Protein AF-A0A5M9TMY8-F1 (afdb_monomer_lite)

pLDDT: mean 72.36, std 12.58, range [33.25, 89.75]

Sequence (86 aa):
MAREMTASEQKAWMHFLEGDPMFRNFVASQTRAGDEAHQRIASQPMCPKCERPGFHDVHGMACNNCGYRGVPAMTTRQYLKEGWWK

Secondary structure (DSSP, 8-state):
-PPPPPHHHHHHHHHHHSS-HHHHHHHHHHHHT-TTHHHHHHTSEEPTTT--B-EEETTEEE-TTT--EE--SEEHHHHHHHT---

Structure (mmCIF, N/CA/C/O backbone):
data_AF-A0A5M9TMY8-F1
#
_entry.id   AF-A0A5M9TMY8-F1
#
loop_
_atom_site.group_PDB
_atom_site.id
_atom_site.type_symbol
_atom_site.label_atom_id
_atom_site.label_alt_id
_atom_site.label_comp_id
_atom_site.label_asym_id
_atom_site.label_entity_id
_atom_site.label_seq_id
_atom_site.pdbx_PDB_ins_code
_atom_site.Cartn_x
_atom_site.Cartn_y
_atom_site.Cartn_z
_atom_site.occupancy
_atom_site.B_iso_or_equiv
_atom_site.auth_seq_id
_atom_site.auth_comp_id
_atom_site.auth_asym_id
_atom_site.auth_atom_id
_atom_site.pdbx_PDB_model_num
ATOM 1 N N . MET A 1 1 ? 15.476 15.026 -12.342 1.00 33.25 1 MET A N 1
ATOM 2 C CA . MET A 1 1 ? 15.512 15.540 -10.957 1.00 33.25 1 MET A CA 1
ATOM 3 C C . MET A 1 1 ? 14.642 14.628 -10.111 1.00 33.25 1 MET A C 1
ATOM 5 O O . MET A 1 1 ? 13.509 14.386 -10.512 1.00 33.25 1 MET A O 1
ATOM 9 N N . ALA A 1 2 ? 15.171 14.046 -9.035 1.00 41.62 2 ALA A N 1
ATOM 10 C CA . ALA A 1 2 ? 14.364 13.223 -8.136 1.00 41.62 2 ALA A CA 1
ATOM 11 C C . ALA A 1 2 ? 13.455 14.154 -7.321 1.00 41.62 2 ALA A C 1
ATOM 13 O O . ALA A 1 2 ? 13.942 15.096 -6.704 1.00 41.62 2 ALA A O 1
ATOM 14 N N . ARG A 1 3 ? 12.138 13.945 -7.382 1.00 53.28 3 ARG A N 1
ATOM 15 C CA . ARG A 1 3 ? 11.173 14.684 -6.561 1.00 53.28 3 ARG A CA 1
ATOM 16 C C . ARG A 1 3 ? 11.384 14.285 -5.099 1.00 53.28 3 ARG A C 1
ATOM 18 O O . ARG A 1 3 ? 11.338 13.097 -4.789 1.00 53.28 3 ARG A O 1
ATOM 25 N N . GLU A 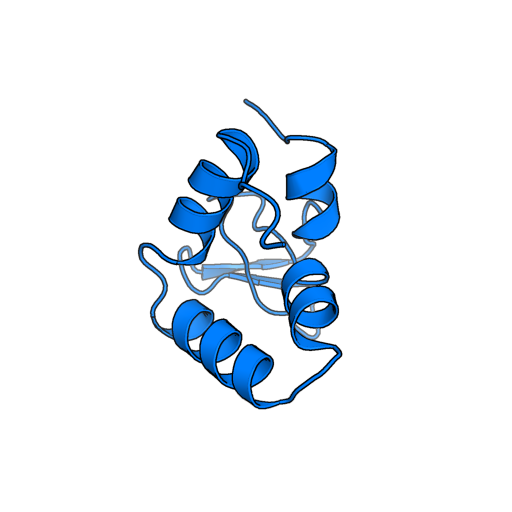1 4 ? 11.618 15.261 -4.227 1.00 50.97 4 GLU A N 1
ATOM 26 C CA . GLU A 1 4 ? 11.729 15.025 -2.786 1.00 50.97 4 GLU A CA 1
ATOM 27 C C . GLU A 1 4 ? 10.378 14.547 -2.232 1.00 50.97 4 GLU A C 1
ATOM 29 O O . GLU A 1 4 ? 9.323 15.087 -2.573 1.00 50.97 4 GLU A O 1
ATOM 34 N N . MET A 1 5 ? 10.406 13.486 -1.420 1.00 54.12 5 MET A N 1
ATOM 35 C CA . MET A 1 5 ? 9.217 12.939 -0.765 1.00 54.12 5 MET A CA 1
ATOM 36 C C . MET A 1 5 ? 8.797 13.837 0.399 1.00 54.12 5 MET A C 1
ATOM 38 O O . MET A 1 5 ? 9.610 14.184 1.253 1.00 54.12 5 MET A O 1
ATOM 42 N N . THR A 1 6 ? 7.511 14.165 0.464 1.00 66.81 6 THR A N 1
ATOM 43 C CA . THR A 1 6 ? 6.903 14.877 1.596 1.00 66.81 6 THR A CA 1
ATOM 44 C C . THR A 1 6 ? 6.910 14.016 2.864 1.00 66.81 6 THR A C 1
ATOM 46 O O . THR A 1 6 ? 6.948 12.790 2.785 1.00 66.81 6 THR A O 1
ATOM 49 N N . ALA A 1 7 ? 6.815 14.627 4.050 1.00 59.44 7 ALA A N 1
ATOM 50 C CA . ALA A 1 7 ? 6.778 13.897 5.326 1.00 59.44 7 ALA A CA 1
ATOM 51 C C . ALA A 1 7 ? 5.640 12.854 5.397 1.00 59.44 7 ALA A C 1
ATOM 53 O O . ALA A 1 7 ? 5.821 11.771 5.954 1.00 59.44 7 ALA A O 1
ATOM 54 N N . SER A 1 8 ? 4.489 13.142 4.781 1.00 58.28 8 SER A N 1
ATOM 55 C CA . SER A 1 8 ? 3.363 12.207 4.668 1.00 58.28 8 SER A CA 1
ATOM 56 C C . SER A 1 8 ? 3.677 11.033 3.743 1.00 58.28 8 SER A C 1
ATOM 58 O O . SER A 1 8 ? 3.390 9.891 4.092 1.00 58.28 8 SER A O 1
ATOM 60 N N . GLU A 1 9 ? 4.323 11.290 2.600 1.00 58.50 9 GLU A N 1
ATOM 61 C CA . GLU A 1 9 ? 4.820 10.229 1.719 1.00 58.50 9 GLU A CA 1
ATOM 62 C C . GLU A 1 9 ? 5.876 9.390 2.453 1.00 58.50 9 GLU A C 1
ATOM 64 O O . GLU A 1 9 ? 5.789 8.170 2.434 1.00 58.50 9 GLU A O 1
ATOM 69 N N . GLN A 1 10 ? 6.820 10.006 3.172 1.00 61.22 10 GLN A N 1
ATOM 70 C CA . GLN A 1 10 ? 7.848 9.315 3.962 1.00 61.22 10 GLN A CA 1
ATOM 71 C C . GLN A 1 10 ? 7.250 8.398 5.032 1.00 61.22 10 GLN A C 1
ATOM 73 O O . GLN A 1 10 ? 7.634 7.235 5.132 1.00 61.22 10 GLN A O 1
ATOM 78 N N . LYS A 1 11 ? 6.285 8.894 5.812 1.00 62.12 11 LYS A N 1
ATOM 79 C CA . LYS A 1 11 ? 5.635 8.120 6.876 1.00 62.12 11 LYS A CA 1
ATOM 80 C C . LYS A 1 11 ? 4.783 6.990 6.308 1.00 62.12 11 LYS A C 1
ATOM 82 O O . LYS A 1 11 ? 4.818 5.879 6.828 1.00 62.12 11 LYS A O 1
ATOM 87 N N . ALA A 1 12 ? 4.088 7.246 5.202 1.00 62.34 12 ALA A N 1
ATOM 88 C CA . ALA A 1 12 ? 3.402 6.202 4.467 1.00 62.34 12 ALA A CA 1
ATOM 89 C C . ALA A 1 12 ? 4.407 5.141 4.006 1.00 62.34 12 ALA A C 1
ATOM 91 O O . ALA A 1 12 ? 4.205 3.967 4.288 1.00 62.34 12 ALA A O 1
ATOM 92 N N . TRP A 1 13 ? 5.525 5.530 3.386 1.00 65.06 13 TRP A N 1
ATOM 93 C CA . TRP A 1 13 ? 6.592 4.613 2.970 1.00 65.06 13 TRP A CA 1
ATOM 94 C C . TRP A 1 13 ? 7.155 3.779 4.130 1.00 65.06 13 TRP A C 1
ATOM 96 O O . TRP A 1 13 ? 7.415 2.592 3.940 1.00 65.06 13 TRP A O 1
ATOM 106 N N . MET A 1 14 ? 7.275 4.351 5.332 1.00 62.69 14 MET A N 1
ATOM 107 C CA . MET A 1 14 ? 7.622 3.587 6.536 1.00 62.69 14 MET A CA 1
ATOM 108 C C . MET A 1 14 ? 6.531 2.565 6.887 1.00 62.69 14 MET A C 1
ATOM 110 O O . MET A 1 14 ? 6.837 1.389 7.030 1.00 62.69 14 MET A O 1
ATOM 114 N N . HIS A 1 15 ? 5.247 2.936 6.882 1.00 63.72 15 HIS A N 1
ATOM 115 C CA . HIS A 1 15 ? 4.145 1.972 7.056 1.00 63.72 15 HIS A CA 1
ATOM 116 C C . HIS A 1 15 ? 4.052 0.912 5.936 1.00 63.72 15 HIS A C 1
ATOM 118 O O . HIS A 1 15 ? 3.597 -0.205 6.189 1.00 63.72 15 HIS A O 1
ATOM 124 N N . PHE A 1 16 ? 4.480 1.245 4.712 1.00 63.25 16 PHE A N 1
ATOM 125 C CA . PHE A 1 16 ? 4.509 0.349 3.549 1.00 63.25 16 PHE A CA 1
ATOM 126 C C . PHE A 1 16 ? 5.623 -0.701 3.641 1.00 63.25 16 PHE A C 1
ATOM 128 O O . PHE A 1 16 ? 5.442 -1.823 3.171 1.00 63.25 16 PHE A O 1
ATOM 135 N N . LEU A 1 17 ? 6.787 -0.342 4.186 1.00 62.12 17 LEU A N 1
ATOM 136 C CA . LEU A 1 17 ? 7.996 -1.174 4.135 1.00 62.12 17 LEU A CA 1
ATOM 137 C C . LEU A 1 17 ? 8.360 -1.811 5.479 1.00 62.12 17 LEU A C 1
ATOM 139 O O . LEU A 1 17 ? 9.116 -2.787 5.508 1.00 62.12 17 LEU A O 1
ATOM 143 N N . GLU A 1 18 ? 7.844 -1.278 6.582 1.00 59.69 18 GLU A N 1
ATOM 144 C CA . GLU A 1 18 ? 8.227 -1.679 7.927 1.00 59.69 18 GLU A CA 1
ATOM 145 C C . GLU A 1 18 ? 7.219 -2.688 8.506 1.00 59.69 18 GLU A C 1
ATOM 147 O O . GLU A 1 18 ? 6.077 -2.375 8.844 1.00 59.69 18 GLU A O 1
ATOM 152 N N . GLY A 1 19 ? 7.653 -3.948 8.610 1.00 59.78 19 GLY A N 1
ATOM 153 C CA . GLY A 1 19 ? 6.918 -5.015 9.298 1.00 59.78 19 GLY A CA 1
ATOM 154 C C . GLY A 1 19 ? 6.122 -5.984 8.418 1.00 59.78 19 GLY A C 1
ATOM 155 O O . GLY A 1 19 ? 5.516 -6.895 8.972 1.00 59.78 19 GLY A O 1
ATOM 156 N N . ASP A 1 20 ? 6.149 -5.852 7.087 1.00 66.06 20 ASP A N 1
ATOM 157 C CA . ASP A 1 20 ? 5.603 -6.866 6.171 1.00 66.06 20 ASP A CA 1
ATOM 158 C C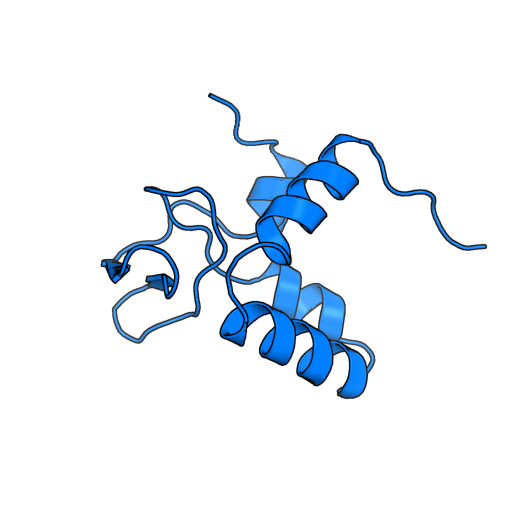 . ASP A 1 20 ? 6.649 -7.281 5.114 1.00 66.06 20 ASP A C 1
ATOM 160 O O . ASP A 1 20 ? 6.792 -6.636 4.066 1.00 66.06 20 ASP A O 1
ATOM 164 N N . PRO A 1 21 ? 7.417 -8.361 5.363 1.00 69.94 21 PRO A N 1
ATOM 165 C CA . PRO A 1 21 ? 8.422 -8.829 4.414 1.00 69.94 21 PRO A CA 1
ATOM 166 C C . PRO A 1 21 ? 7.810 -9.300 3.086 1.00 69.94 21 PRO A C 1
ATOM 168 O O . PRO A 1 21 ? 8.490 -9.246 2.060 1.00 69.94 21 PRO A O 1
ATOM 171 N N . MET A 1 22 ? 6.537 -9.715 3.066 1.00 74.81 22 MET A N 1
ATOM 172 C CA . MET A 1 22 ? 5.863 -10.130 1.836 1.00 74.81 22 MET A CA 1
ATOM 173 C C . MET A 1 22 ? 5.518 -8.912 0.973 1.00 74.81 22 MET A C 1
ATOM 175 O O . MET A 1 22 ? 5.800 -8.912 -0.228 1.00 74.81 22 MET A O 1
ATOM 179 N N . PHE A 1 23 ? 4.999 -7.843 1.579 1.00 73.06 23 PHE A N 1
ATOM 180 C CA . PHE A 1 23 ? 4.731 -6.598 0.861 1.00 73.06 23 PHE A CA 1
ATOM 181 C C . PHE A 1 23 ? 6.019 -5.929 0.365 1.00 73.06 23 PHE A C 1
ATOM 183 O O . PHE A 1 23 ? 6.081 -5.464 -0.773 1.00 73.06 23 PHE A O 1
ATOM 190 N N . ARG A 1 24 ? 7.100 -5.973 1.154 1.00 73.94 24 ARG A N 1
ATOM 191 C CA . ARG A 1 24 ? 8.421 -5.494 0.718 1.00 73.94 24 ARG A CA 1
ATOM 192 C C . ARG A 1 24 ? 8.919 -6.230 -0.528 1.00 73.94 24 ARG A C 1
ATOM 194 O O . ARG A 1 24 ? 9.417 -5.600 -1.460 1.00 73.94 24 ARG A O 1
ATOM 201 N N . ASN A 1 25 ? 8.775 -7.554 -0.558 1.00 78.12 25 ASN A N 1
ATOM 202 C CA . ASN A 1 25 ? 9.159 -8.364 -1.714 1.00 78.12 25 ASN A CA 1
ATOM 203 C C . ASN A 1 25 ? 8.282 -8.071 -2.936 1.00 78.12 25 ASN A C 1
ATOM 205 O O . ASN A 1 25 ? 8.796 -8.050 -4.051 1.00 78.12 25 ASN A O 1
ATOM 209 N N . PHE A 1 26 ? 6.992 -7.795 -2.730 1.00 78.75 26 PHE A N 1
ATOM 210 C CA . PHE A 1 26 ? 6.091 -7.348 -3.790 1.00 78.75 26 PHE A CA 1
ATOM 211 C C . PHE A 1 26 ? 6.509 -5.990 -4.363 1.00 78.75 26 PHE A C 1
ATOM 213 O O . PHE A 1 26 ? 6.641 -5.850 -5.572 1.00 78.75 26 PHE A O 1
ATOM 220 N N . VAL A 1 27 ? 6.794 -4.995 -3.522 1.00 74.75 27 VAL A N 1
ATOM 221 C CA . VAL A 1 27 ? 7.300 -3.696 -3.992 1.00 74.75 27 VAL A CA 1
ATOM 222 C C . VAL A 1 27 ? 8.592 -3.889 -4.788 1.00 74.75 27 VAL A C 1
ATOM 224 O O . VAL A 1 27 ? 8.707 -3.388 -5.902 1.00 74.75 27 VAL A O 1
ATOM 227 N N . ALA A 1 28 ? 9.536 -4.679 -4.269 1.00 74.94 28 ALA A N 1
ATOM 228 C CA . ALA A 1 28 ? 10.796 -4.958 -4.951 1.00 74.94 28 ALA A CA 1
ATOM 229 C C . ALA A 1 28 ? 10.610 -5.685 -6.296 1.00 74.94 28 ALA A C 1
ATOM 231 O O . ALA A 1 28 ? 11.335 -5.388 -7.248 1.00 74.94 28 ALA A O 1
ATOM 232 N N . SER A 1 29 ? 9.659 -6.620 -6.399 1.00 77.69 29 SER A N 1
ATOM 233 C CA . SER A 1 29 ? 9.368 -7.320 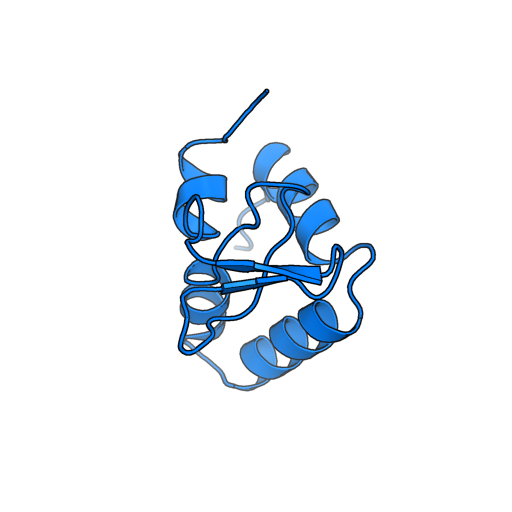-7.655 1.00 77.69 29 SER A CA 1
ATOM 234 C C . SER A 1 29 ? 8.696 -6.406 -8.676 1.00 77.69 29 SER A C 1
ATOM 236 O O . SER A 1 29 ? 9.056 -6.452 -9.850 1.00 77.69 29 SER A O 1
ATOM 238 N N . GLN A 1 30 ? 7.800 -5.521 -8.237 1.00 72.50 30 GLN A N 1
ATOM 239 C CA . GLN A 1 30 ? 7.134 -4.570 -9.122 1.00 72.50 30 GLN A CA 1
ATOM 240 C C . GLN A 1 30 ? 8.099 -3.502 -9.630 1.00 72.50 30 GLN A C 1
ATOM 242 O O . GLN A 1 30 ? 8.093 -3.221 -10.822 1.00 72.50 30 GLN A O 1
ATOM 247 N N . THR A 1 31 ? 9.000 -2.983 -8.789 1.00 70.81 31 THR A N 1
ATOM 248 C CA . THR A 1 31 ? 10.055 -2.050 -9.228 1.00 70.81 31 THR A CA 1
ATOM 249 C C . THR A 1 31 ? 10.971 -2.675 -10.284 1.00 70.81 31 THR A C 1
ATOM 251 O O . THR A 1 31 ? 11.435 -1.983 -11.184 1.00 70.81 31 THR A O 1
ATOM 254 N N . ARG A 1 32 ? 11.204 -3.995 -10.221 1.00 72.50 32 ARG A N 1
ATOM 255 C CA . ARG A 1 32 ? 11.952 -4.736 -11.252 1.00 72.50 32 ARG A CA 1
ATOM 256 C C . ARG A 1 32 ? 11.149 -4.980 -12.534 1.00 72.50 32 ARG A C 1
ATOM 258 O O . ARG A 1 32 ? 11.758 -5.221 -13.569 1.00 72.50 32 ARG A O 1
ATOM 265 N N . ALA A 1 33 ? 9.818 -4.936 -12.473 1.00 67.75 33 ALA A N 1
ATOM 266 C CA . ALA A 1 33 ? 8.926 -5.230 -13.595 1.00 67.75 33 ALA A CA 1
ATOM 267 C C . ALA A 1 33 ? 8.699 -4.041 -14.556 1.00 67.75 33 ALA A C 1
ATOM 269 O O . ALA A 1 33 ? 8.088 -4.235 -15.604 1.00 67.75 33 ALA A O 1
ATOM 270 N N . GLY A 1 34 ? 9.205 -2.840 -14.245 1.00 61.84 34 GLY A N 1
ATOM 271 C CA . GLY A 1 34 ? 9.184 -1.682 -15.151 1.00 61.84 34 GLY A CA 1
ATOM 272 C C . GLY A 1 34 ? 8.019 -0.704 -14.939 1.00 61.84 34 GLY A C 1
ATOM 273 O O . GLY A 1 34 ? 7.458 -0.627 -13.845 1.00 61.84 34 GLY A O 1
ATOM 274 N N . ASP A 1 35 ? 7.695 0.064 -15.989 1.00 54.78 35 ASP A N 1
ATOM 275 C CA . ASP A 1 35 ? 7.024 1.386 -15.984 1.00 54.78 35 ASP A CA 1
ATOM 276 C C . ASP A 1 35 ? 5.701 1.518 -15.193 1.00 54.78 35 ASP A C 1
ATOM 278 O O . ASP A 1 35 ? 5.298 2.626 -14.834 1.00 54.78 35 ASP A O 1
ATOM 282 N N . GLU A 1 36 ? 5.035 0.418 -14.836 1.00 67.00 36 GLU A N 1
ATOM 283 C CA . GLU A 1 36 ? 3.782 0.431 -14.064 1.00 67.00 36 GLU A CA 1
ATOM 284 C C . GLU A 1 36 ? 3.939 0.126 -12.567 1.00 67.00 36 GLU A C 1
ATOM 286 O O . GLU A 1 36 ? 2.941 0.101 -11.837 1.00 67.00 36 GLU A O 1
ATOM 291 N N . ALA A 1 37 ? 5.163 -0.084 -12.075 1.00 66.25 37 ALA A N 1
ATOM 292 C CA . ALA A 1 37 ? 5.435 -0.444 -10.680 1.00 66.25 37 ALA A CA 1
ATOM 293 C C . ALA A 1 37 ? 4.689 0.455 -9.683 1.00 66.25 37 ALA A C 1
ATOM 295 O O . ALA A 1 37 ? 3.990 -0.016 -8.783 1.00 66.25 37 ALA A O 1
ATOM 296 N N . HIS A 1 38 ? 4.772 1.768 -9.902 1.00 68.81 38 HIS A N 1
ATOM 297 C CA . HIS A 1 38 ? 4.120 2.768 -9.065 1.00 68.81 38 HIS A CA 1
ATOM 298 C C . HIS A 1 38 ? 2.596 2.663 -9.096 1.00 68.81 38 HIS A C 1
ATOM 300 O O . HIS A 1 38 ? 1.961 2.816 -8.056 1.00 68.81 38 HIS A O 1
ATOM 306 N N . GLN A 1 39 ? 1.997 2.383 -10.256 1.00 72.06 39 GLN A N 1
ATOM 307 C CA . GLN A 1 39 ? 0.544 2.248 -10.366 1.00 72.06 39 GLN A CA 1
ATOM 308 C C . GLN A 1 39 ? 0.050 1.002 -9.632 1.00 72.06 39 GLN A C 1
ATOM 310 O O . GLN A 1 39 ? -0.943 1.078 -8.914 1.00 72.06 39 GLN A O 1
ATOM 315 N N . ARG A 1 40 ? 0.785 -0.111 -9.741 1.00 74.12 40 ARG A N 1
ATOM 316 C CA . ARG A 1 40 ? 0.440 -1.386 -9.094 1.00 74.12 40 ARG A CA 1
ATOM 317 C C . ARG A 1 40 ? 0.604 -1.359 -7.581 1.00 74.12 40 ARG A C 1
ATOM 319 O O . ARG A 1 40 ? -0.165 -2.011 -6.880 1.00 74.12 40 ARG A O 1
ATOM 326 N N . ILE A 1 41 ? 1.592 -0.624 -7.074 1.00 76.06 41 ILE A N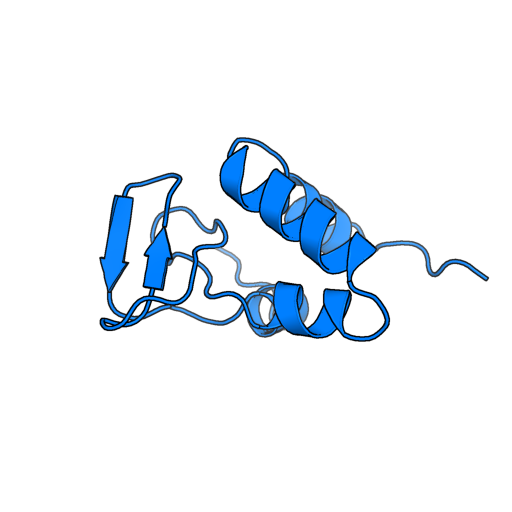 1
ATOM 327 C CA . ILE A 1 41 ? 1.745 -0.376 -5.634 1.00 76.06 41 ILE A CA 1
ATOM 328 C C . ILE A 1 41 ? 0.630 0.563 -5.162 1.00 76.06 41 ILE A C 1
ATOM 330 O O . ILE A 1 41 ? -0.028 0.293 -4.163 1.00 76.06 41 ILE A O 1
ATOM 334 N N . ALA A 1 42 ? 0.354 1.631 -5.915 1.00 76.62 42 ALA A N 1
ATOM 335 C CA . ALA A 1 42 ? -0.677 2.601 -5.566 1.00 76.62 42 ALA A CA 1
ATOM 336 C C . ALA A 1 42 ? -2.105 2.024 -5.626 1.00 76.62 42 ALA A C 1
ATOM 338 O O . ALA A 1 42 ? -2.993 2.506 -4.926 1.00 76.62 42 ALA A O 1
ATOM 339 N N . SER A 1 43 ? -2.345 0.986 -6.424 1.00 83.25 43 SER A N 1
ATOM 340 C CA . SER A 1 43 ? -3.638 0.306 -6.502 1.00 83.25 43 SER A CA 1
ATOM 341 C C . SER A 1 43 ? -3.857 -0.737 -5.406 1.00 83.25 43 SER A C 1
ATOM 343 O O . SER A 1 43 ? -4.913 -1.370 -5.406 1.00 83.25 43 SER A O 1
ATOM 345 N N . GLN A 1 44 ? -2.893 -0.976 -4.508 1.00 85.56 44 GLN A N 1
ATOM 346 C CA . GLN A 1 44 ? -3.076 -1.962 -3.442 1.00 85.56 44 GLN A CA 1
ATOM 347 C C . GLN A 1 44 ? -4.134 -1.502 -2.432 1.00 85.56 44 GLN A C 1
ATOM 349 O O . GLN A 1 44 ? -4.264 -0.302 -2.178 1.00 85.56 44 GLN A O 1
ATOM 354 N N . PRO A 1 45 ? -4.928 -2.426 -1.874 1.00 88.44 45 PRO A N 1
ATOM 355 C CA . PRO A 1 45 ? -5.905 -2.099 -0.850 1.00 88.44 45 PRO A CA 1
ATOM 356 C C . PRO A 1 45 ? -5.223 -1.753 0.477 1.00 88.44 45 PRO A C 1
ATOM 358 O O . PRO A 1 45 ? -4.240 -2.380 0.862 1.00 88.44 45 PRO A O 1
ATOM 361 N N . MET A 1 46 ? -5.782 -0.804 1.219 1.00 85.31 46 MET A N 1
ATOM 362 C CA . MET A 1 46 ? -5.362 -0.463 2.577 1.00 85.31 46 MET A CA 1
ATOM 363 C C . MET A 1 46 ? -6.269 -1.128 3.604 1.00 85.31 46 MET A C 1
ATOM 365 O O . MET A 1 46 ? -7.499 -1.092 3.503 1.00 85.31 46 MET A O 1
ATOM 369 N N . CYS A 1 47 ? -5.647 -1.731 4.615 1.00 85.88 47 CYS A N 1
ATOM 370 C CA . CYS A 1 47 ? -6.351 -2.420 5.680 1.00 85.88 47 CYS A CA 1
ATOM 371 C C . CYS A 1 47 ? -7.029 -1.410 6.613 1.00 85.88 47 CYS A C 1
ATOM 373 O O . CYS A 1 47 ? -6.327 -0.590 7.203 1.00 85.88 47 CYS A O 1
ATOM 375 N N . PRO A 1 48 ? -8.348 -1.522 6.859 1.00 83.06 48 PRO A N 1
ATOM 376 C CA . PRO A 1 48 ? -9.052 -0.627 7.778 1.00 83.06 48 PRO A CA 1
ATOM 377 C C . PRO A 1 48 ? -8.667 -0.829 9.252 1.00 83.06 48 PRO A C 1
ATOM 379 O O . PRO A 1 48 ? -9.016 -0.006 10.087 1.00 83.06 48 PRO A O 1
ATOM 382 N N . LYS A 1 49 ? -8.001 -1.940 9.604 1.00 83.44 49 LYS A N 1
ATOM 383 C CA . LYS A 1 49 ? -7.669 -2.269 11.002 1.00 83.44 49 LYS A CA 1
ATOM 384 C C . LYS A 1 49 ? -6.286 -1.813 11.444 1.00 83.44 49 LYS A C 1
ATOM 386 O O . LYS A 1 49 ? -6.116 -1.445 12.596 1.00 83.44 49 LYS A O 1
ATOM 391 N N . CYS A 1 50 ? -5.293 -1.952 10.572 1.00 79.38 50 CYS A N 1
ATOM 392 C CA . CYS A 1 50 ? -3.895 -1.684 10.919 1.00 79.38 50 CYS A CA 1
ATOM 393 C C . CYS A 1 50 ? -3.230 -0.668 9.994 1.00 79.38 50 CYS A C 1
ATOM 395 O O . CYS A 1 50 ? -2.024 -0.469 10.102 1.00 79.38 50 CYS A O 1
ATOM 397 N N . GLU A 1 51 ? -3.999 -0.083 9.068 1.00 78.62 51 GLU A 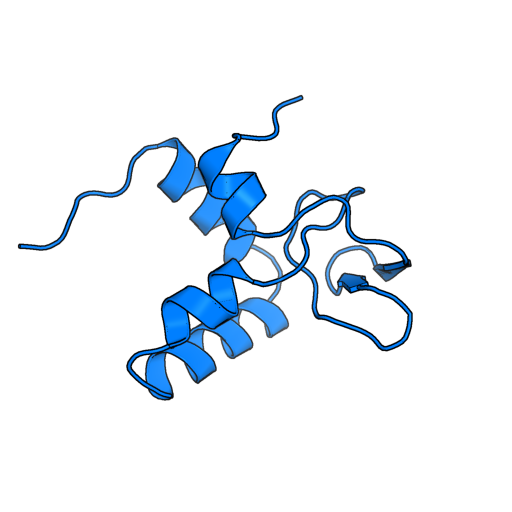N 1
ATOM 398 C CA . GLU A 1 51 ? -3.535 0.947 8.131 1.00 78.62 51 GLU A CA 1
ATOM 399 C C . GLU A 1 51 ? -2.289 0.526 7.349 1.00 78.62 51 GLU A C 1
ATOM 401 O O . GLU A 1 51 ? -1.470 1.342 6.934 1.00 78.62 51 GLU A O 1
ATOM 406 N N . ARG A 1 52 ? -2.146 -0.786 7.144 1.00 80.94 52 ARG A N 1
ATOM 407 C CA . ARG A 1 52 ? -1.107 -1.364 6.305 1.00 80.94 52 ARG A CA 1
ATOM 408 C C . ARG A 1 52 ? -1.683 -1.836 4.982 1.00 80.94 52 ARG A C 1
ATOM 410 O O . ARG A 1 52 ? -2.870 -2.176 4.909 1.00 80.94 52 ARG A O 1
ATOM 417 N N . PRO A 1 53 ? -0.851 -1.895 3.943 1.00 81.62 53 PRO A N 1
ATOM 418 C CA . PRO A 1 53 ? -1.267 -2.383 2.644 1.00 81.62 53 PRO A CA 1
ATOM 419 C C . PRO A 1 53 ? -1.579 -3.874 2.745 1.00 81.62 53 PRO A C 1
ATOM 421 O O . PRO A 1 53 ? -0.902 -4.627 3.446 1.00 81.62 53 PRO A O 1
ATOM 424 N N . GLY A 1 54 ? -2.626 -4.299 2.059 1.00 84.44 54 GLY A N 1
ATOM 425 C CA . GLY A 1 54 ? -2.917 -5.700 1.813 1.00 84.44 54 GLY A CA 1
ATOM 426 C C . GLY A 1 54 ? -2.759 -6.034 0.339 1.00 84.44 54 GLY A C 1
ATOM 427 O O . GLY A 1 54 ? -2.376 -5.199 -0.477 1.00 84.44 54 GLY A O 1
ATOM 428 N N . PHE A 1 55 ? -3.109 -7.266 0.011 1.00 85.81 55 PHE A N 1
ATOM 429 C CA . PHE A 1 55 ? -3.213 -7.754 -1.354 1.00 85.81 55 PHE A CA 1
ATOM 430 C C . PHE A 1 55 ? -4.681 -7.841 -1.753 1.00 85.81 55 PHE A C 1
ATOM 432 O O . PHE A 1 55 ? -5.549 -8.045 -0.901 1.00 85.81 55 PHE A O 1
ATOM 439 N N . HIS A 1 56 ? -4.960 -7.691 -3.046 1.00 85.19 56 HIS A N 1
ATOM 440 C CA . HIS A 1 56 ? -6.278 -8.008 -3.594 1.00 85.19 56 HIS A CA 1
ATOM 441 C C . HIS A 1 56 ? -6.556 -9.503 -3.431 1.00 85.19 56 HIS A C 1
ATOM 443 O O . HIS A 1 56 ? -5.715 -10.332 -3.773 1.00 85.19 56 HIS A O 1
ATOM 449 N N . ASP A 1 57 ? -7.732 -9.827 -2.908 1.00 86.06 57 ASP A N 1
ATOM 450 C CA . ASP A 1 57 ? -8.220 -11.196 -2.736 1.00 86.06 57 ASP A CA 1
ATOM 451 C C . ASP A 1 57 ? -9.594 -11.331 -3.406 1.00 86.06 57 ASP A C 1
ATOM 453 O O . ASP A 1 57 ? -10.291 -10.335 -3.605 1.00 86.06 57 ASP A O 1
ATOM 457 N N . VAL A 1 58 ? -10.026 -12.553 -3.723 1.00 81.44 58 VAL A N 1
ATOM 458 C CA . VAL A 1 58 ? -11.340 -12.817 -4.354 1.00 81.44 58 VAL A CA 1
ATOM 459 C C . VAL A 1 58 ? -12.515 -12.273 -3.534 1.00 81.44 58 VAL A C 1
ATOM 461 O O . VAL A 1 58 ? -13.570 -11.970 -4.086 1.00 81.44 58 VAL A O 1
ATOM 464 N N . HIS A 1 59 ? -12.325 -12.103 -2.225 1.00 78.88 59 HIS A N 1
ATOM 465 C CA . HIS A 1 59 ? -13.315 -11.552 -1.299 1.00 78.88 59 HIS A CA 1
ATOM 466 C C . HIS A 1 59 ? -13.091 -10.065 -0.950 1.00 78.88 59 HIS A C 1
ATOM 468 O O . HIS A 1 59 ? -13.751 -9.543 -0.050 1.00 78.88 59 HIS A O 1
ATOM 474 N N . GLY A 1 60 ? -12.176 -9.377 -1.641 1.00 86.75 60 GLY A N 1
ATOM 475 C CA . GLY A 1 60 ? -11.857 -7.959 -1.455 1.00 86.75 60 GLY A CA 1
ATOM 476 C C . GLY A 1 60 ? -10.362 -7.743 -1.235 1.00 86.75 60 GLY A C 1
ATOM 477 O O . GLY A 1 60 ? -9.607 -7.527 -2.180 1.00 86.75 60 GLY A O 1
ATOM 478 N N . MET A 1 61 ? -9.920 -7.799 0.018 1.00 88.94 61 MET A N 1
ATOM 479 C CA . MET A 1 61 ? -8.516 -7.687 0.396 1.00 88.94 61 MET A CA 1
ATOM 480 C C . MET A 1 61 ? -8.099 -8.755 1.401 1.00 88.94 61 MET A C 1
ATOM 482 O O . MET A 1 61 ? -8.913 -9.192 2.213 1.00 88.94 61 MET A O 1
ATOM 486 N N . ALA A 1 62 ? -6.810 -9.080 1.414 1.00 88.31 62 ALA A N 1
ATOM 487 C CA . ALA A 1 62 ? -6.152 -9.850 2.458 1.00 88.31 62 ALA A CA 1
ATOM 488 C C . ALA A 1 62 ? -4.959 -9.060 3.018 1.00 88.31 62 ALA A C 1
ATOM 490 O O . ALA A 1 62 ? -4.034 -8.695 2.293 1.00 88.31 62 ALA A O 1
ATOM 491 N N . CYS A 1 63 ? -4.978 -8.776 4.319 1.00 86.94 63 CYS A N 1
ATOM 492 C CA . CYS A 1 63 ? -3.880 -8.124 5.021 1.00 86.94 63 CYS A CA 1
ATOM 493 C C . CYS A 1 63 ? -2.976 -9.174 5.670 1.00 86.94 63 CYS A C 1
ATOM 495 O O . CYS A 1 63 ? -3.404 -9.890 6.575 1.00 86.94 63 CYS A O 1
ATOM 497 N N . ASN A 1 64 ? -1.710 -9.221 5.259 1.00 81.44 64 ASN A N 1
ATOM 498 C CA . ASN A 1 64 ? -0.741 -10.170 5.810 1.00 81.44 64 ASN A CA 1
ATOM 499 C C . ASN A 1 64 ? -0.219 -9.771 7.192 1.00 81.44 64 ASN A C 1
ATOM 501 O O . ASN A 1 64 ? 0.281 -10.621 7.920 1.00 81.44 64 ASN A O 1
ATOM 505 N N . ASN A 1 65 ? -0.371 -8.504 7.579 1.00 82.62 65 ASN A N 1
ATOM 506 C CA . ASN A 1 65 ? 0.093 -8.028 8.874 1.00 82.62 65 ASN A CA 1
ATOM 507 C C . ASN A 1 65 ? -0.848 -8.405 10.030 1.00 82.62 65 ASN A C 1
ATOM 509 O O . ASN A 1 65 ? -0.402 -8.892 11.061 1.00 82.62 65 ASN A O 1
ATOM 513 N N . CYS A 1 66 ? -2.155 -8.163 9.882 1.00 83.38 66 CYS A N 1
ATOM 514 C CA . CYS A 1 66 ? -3.135 -8.411 10.949 1.00 83.38 66 CYS A CA 1
ATOM 515 C C . CYS A 1 66 ? -4.128 -9.543 10.638 1.00 83.38 66 CYS A C 1
ATOM 517 O O . CYS A 1 66 ? -5.030 -9.800 11.433 1.00 83.38 66 CYS A O 1
ATOM 519 N N . GLY A 1 67 ? -4.009 -10.188 9.473 1.00 84.06 67 GLY A N 1
ATOM 520 C CA . GLY A 1 67 ? -4.885 -11.281 9.044 1.00 84.06 67 GLY A CA 1
ATOM 521 C C . GLY A 1 67 ? -6.286 -10.849 8.598 1.00 84.06 67 GLY A C 1
ATOM 522 O O . GLY A 1 67 ? -7.128 -11.705 8.333 1.00 84.06 67 GLY A O 1
ATOM 523 N N . TYR A 1 68 ? -6.570 -9.543 8.516 1.00 87.06 68 TYR A N 1
ATOM 524 C CA . TYR A 1 68 ? -7.876 -9.052 8.070 1.00 87.06 68 TYR A CA 1
ATOM 525 C C . TYR A 1 68 ? -8.170 -9.479 6.630 1.00 87.06 68 TYR A C 1
ATOM 527 O O . TYR A 1 68 ? -7.336 -9.288 5.744 1.00 87.06 68 TYR A O 1
ATOM 535 N N . ARG A 1 69 ? -9.382 -9.990 6.396 1.00 89.75 69 ARG A N 1
ATOM 536 C CA . ARG A 1 69 ? -9.919 -10.272 5.064 1.00 89.75 69 ARG A CA 1
ATOM 537 C C . ARG A 1 69 ? -11.295 -9.639 4.911 1.00 89.75 69 ARG A C 1
ATOM 539 O O . ARG A 1 69 ? -12.105 -9.741 5.831 1.00 89.75 69 ARG A O 1
ATOM 546 N N . GLY A 1 70 ? -11.558 -8.993 3.781 1.00 87.38 70 GLY A N 1
ATOM 547 C CA . GLY A 1 70 ? -12.855 -8.365 3.522 1.00 87.38 70 GLY A CA 1
ATOM 548 C C . GLY A 1 70 ? -12.767 -7.139 2.627 1.00 87.38 70 GLY A C 1
ATOM 549 O O . GLY A 1 70 ? -11.849 -7.017 1.824 1.00 87.38 70 GLY A O 1
ATOM 550 N N . VAL A 1 71 ? -13.726 -6.226 2.762 1.00 86.25 71 VAL A N 1
ATOM 551 C CA . VAL A 1 71 ? -13.797 -5.025 1.922 1.00 86.25 71 VAL A CA 1
ATOM 552 C C . VAL A 1 71 ? -12.683 -4.048 2.319 1.00 86.25 71 VAL A C 1
ATOM 554 O O . VAL A 1 71 ? -12.578 -3.695 3.498 1.00 86.25 71 VAL A O 1
ATOM 557 N N . PRO A 1 72 ? -11.838 -3.606 1.371 1.00 82.94 72 PRO A N 1
ATOM 558 C CA . PRO A 1 72 ? -10.826 -2.606 1.662 1.00 82.94 72 PRO A CA 1
ATOM 559 C C . PRO A 1 72 ? -11.462 -1.257 1.971 1.00 82.94 72 PRO A C 1
ATOM 561 O O . PRO A 1 72 ? -12.481 -0.885 1.396 1.00 82.94 72 PRO A O 1
ATOM 564 N N . ALA A 1 73 ? -10.822 -0.505 2.860 1.00 76.00 73 ALA A N 1
ATOM 565 C CA . ALA A 1 73 ? -11.277 0.836 3.202 1.00 76.00 73 ALA A CA 1
ATOM 566 C C . ALA A 1 73 ? -11.047 1.817 2.041 1.00 76.00 73 ALA A C 1
ATOM 568 O O . ALA A 1 73 ? -11.901 2.637 1.720 1.00 76.00 73 ALA A O 1
ATOM 569 N N . MET A 1 74 ? -9.871 1.716 1.419 1.00 81.62 74 MET A N 1
ATOM 570 C CA . MET A 1 74 ? -9.421 2.548 0.307 1.00 81.62 74 MET A CA 1
ATOM 571 C C . MET A 1 74 ? -8.199 1.924 -0.364 1.00 81.62 74 MET A C 1
ATOM 573 O O . MET A 1 74 ? -7.646 0.938 0.121 1.00 81.62 74 MET A O 1
ATOM 577 N N . THR A 1 75 ? -7.752 2.507 -1.470 1.00 84.06 75 THR A N 1
ATOM 578 C CA . THR A 1 75 ? -6.471 2.156 -2.098 1.00 84.06 75 THR A CA 1
ATOM 579 C C . THR A 1 75 ? -5.305 2.915 -1.472 1.00 84.06 75 THR A C 1
ATOM 581 O O . THR A 1 75 ? -5.476 3.999 -0.918 1.00 84.06 75 THR A O 1
ATOM 584 N N . THR A 1 76 ? -4.088 2.401 -1.627 1.00 78.94 76 THR A N 1
ATOM 585 C CA . THR A 1 76 ? -2.841 3.083 -1.271 1.00 78.94 76 THR A CA 1
ATOM 586 C C . THR A 1 76 ? -2.759 4.475 -1.894 1.00 78.94 76 THR A C 1
ATOM 588 O O . THR A 1 76 ? -2.344 5.424 -1.238 1.00 78.94 76 THR A O 1
ATOM 591 N N . ARG A 1 77 ? -3.199 4.634 -3.146 1.00 77.38 77 ARG A N 1
ATOM 592 C CA . ARG A 1 77 ? -3.230 5.929 -3.832 1.00 77.38 77 ARG A CA 1
ATOM 593 C C . ARG A 1 77 ? -4.151 6.921 -3.136 1.00 77.38 77 ARG A C 1
ATOM 595 O O . ARG A 1 77 ? -3.792 8.088 -3.018 1.00 77.38 77 ARG A O 1
ATOM 602 N N . GLN A 1 78 ? -5.338 6.466 -2.740 1.00 77.94 78 GLN A N 1
ATOM 603 C CA . GLN A 1 78 ? -6.296 7.278 -1.994 1.00 77.94 78 GLN A CA 1
ATOM 604 C C . GLN A 1 78 ? -5.742 7.603 -0.613 1.00 77.94 78 GLN A C 1
ATOM 606 O O . GLN A 1 78 ? -5.723 8.767 -0.254 1.00 77.94 78 GLN A O 1
ATOM 611 N N . TYR A 1 79 ? -5.155 6.636 0.089 1.00 75.94 79 TYR A N 1
ATOM 612 C CA . TYR A 1 79 ? -4.519 6.859 1.388 1.00 75.94 79 TYR A CA 1
ATOM 613 C C . TYR A 1 79 ? -3.399 7.909 1.330 1.00 75.94 79 TYR A C 1
ATOM 615 O O . TYR A 1 79 ? -3.355 8.817 2.154 1.00 75.94 79 TYR A O 1
ATOM 623 N N . LEU A 1 80 ? -2.544 7.847 0.303 1.00 71.25 80 LEU A N 1
ATOM 624 C CA . LEU A 1 80 ? -1.474 8.822 0.070 1.00 71.25 80 LEU A CA 1
ATOM 625 C C . LEU A 1 80 ? -1.990 10.218 -0.319 1.00 71.25 80 LEU A C 1
ATOM 627 O O . LEU A 1 80 ? -1.305 11.205 -0.064 1.00 71.25 80 LEU A O 1
ATOM 631 N N . LYS A 1 81 ? -3.159 10.312 -0.967 1.00 69.62 81 LYS A N 1
ATOM 632 C CA . LYS A 1 81 ? -3.752 11.583 -1.420 1.00 69.62 81 LYS A CA 1
ATOM 633 C C . LYS A 1 81 ? -4.636 12.242 -0.372 1.00 69.62 81 LYS A C 1
ATOM 635 O O . LYS A 1 81 ? -4.549 13.445 -0.169 1.00 69.62 81 LYS A O 1
ATOM 640 N N . GLU A 1 82 ? -5.536 11.462 0.202 1.00 65.25 82 GLU A N 1
ATOM 641 C CA . GLU A 1 82 ? -6.552 11.921 1.142 1.00 65.25 82 GLU A CA 1
ATOM 642 C C . GLU A 1 82 ? -5.968 12.065 2.539 1.00 65.25 82 GLU A C 1
ATOM 644 O O . GLU A 1 82 ? -6.539 12.797 3.337 1.00 65.25 82 GLU A O 1
ATOM 649 N N . GLY A 1 83 ? -4.825 11.417 2.816 1.00 55.59 83 GLY A N 1
ATOM 650 C CA . GLY A 1 83 ? -4.224 11.416 4.138 1.00 55.59 83 GLY A CA 1
ATOM 651 C C . GLY A 1 83 ? -5.275 10.962 5.133 1.00 55.59 83 GLY A C 1
ATOM 652 O O . GLY A 1 83 ? -5.777 11.769 5.911 1.00 55.59 83 GLY A O 1
ATOM 653 N N . TRP A 1 84 ? -5.659 9.688 5.084 1.00 44.47 84 TRP A N 1
ATOM 654 C CA . TRP A 1 84 ? -6.568 9.178 6.100 1.00 44.47 84 TRP A CA 1
ATOM 655 C C . TRP A 1 84 ? -5.860 9.247 7.449 1.00 44.47 84 TRP A C 1
ATOM 657 O O . TRP A 1 84 ? -4.862 8.568 7.674 1.00 44.47 84 TRP A O 1
ATOM 667 N N . TRP A 1 85 ? -6.350 10.156 8.285 1.00 49.84 85 TRP A N 1
ATOM 668 C CA . TRP A 1 85 ? -5.860 10.424 9.624 1.00 49.84 85 TRP A CA 1
ATOM 669 C C . TRP A 1 85 ? -7.032 10.289 10.592 1.00 49.84 85 TRP A C 1
ATOM 671 O O . TRP A 1 85 ? -7.978 11.083 10.573 1.00 49.84 85 TRP A O 1
ATOM 681 N N . LYS A 1 86 ? -6.929 9.287 11.461 1.00 40.59 86 LYS A N 1
ATOM 682 C CA . LYS A 1 86 ? -7.142 9.495 12.888 1.00 40.59 86 LYS A CA 1
ATOM 683 C C . LYS A 1 86 ? -5.799 9.377 13.588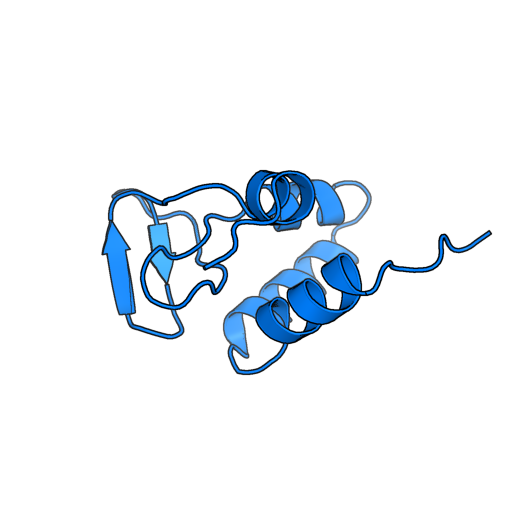 1.00 40.59 86 LYS A C 1
ATOM 685 O O . LYS A 1 86 ? -5.003 8.515 13.166 1.00 40.59 86 LYS A O 1
#

Foldseek 3Di:
DDDDDDPLSVVLVCLQCPQDVPSVVLLVVLVVVDDCSVVVQQQFFAAPPSRHTFHQDPQDTADPRPRDDHHGPDGNNCCSVVVDDD

Radius of gyration: 12.57 Å; chains: 1; bounding box: 29×28×29 Å